Protein AF-A0A937SMD2-F1 (afdb_monomer)

Structure (mmCIF, N/CA/C/O backbone):
data_AF-A0A937SMD2-F1
#
_entry.id   AF-A0A937SMD2-F1
#
loop_
_atom_site.group_PDB
_atom_site.id
_atom_site.type_symbol
_atom_site.label_atom_id
_atom_site.label_alt_id
_atom_site.label_comp_id
_atom_site.label_asym_id
_atom_site.label_entity_id
_atom_site.label_seq_id
_atom_site.pdbx_PDB_ins_code
_atom_site.Cartn_x
_atom_site.Cartn_y
_atom_site.Cartn_z
_atom_site.occupancy
_atom_site.B_iso_or_equiv
_atom_site.auth_seq_id
_atom_site.auth_comp_id
_atom_site.auth_asym_id
_atom_site.auth_atom_id
_atom_site.pdbx_PDB_model_num
ATOM 1 N N . GLY A 1 1 ? 8.423 10.296 -1.107 1.00 63.62 1 GLY A N 1
ATOM 2 C CA . GLY A 1 1 ? 8.253 8.866 -1.424 1.00 63.62 1 GLY A CA 1
ATOM 3 C C . GLY A 1 1 ? 7.614 8.161 -0.253 1.00 63.62 1 GLY A C 1
ATOM 4 O O . GLY A 1 1 ? 6.435 7.869 -0.326 1.00 63.62 1 GLY A O 1
ATOM 5 N N . SER A 1 2 ? 8.367 7.979 0.832 1.00 76.94 2 SER A N 1
ATOM 6 C CA . SER A 1 2 ? 7.862 7.438 2.102 1.00 76.94 2 SER A CA 1
ATOM 7 C C . SER A 1 2 ? 6.614 8.162 2.608 1.00 76.94 2 SER A C 1
ATOM 9 O O . SER A 1 2 ? 5.601 7.509 2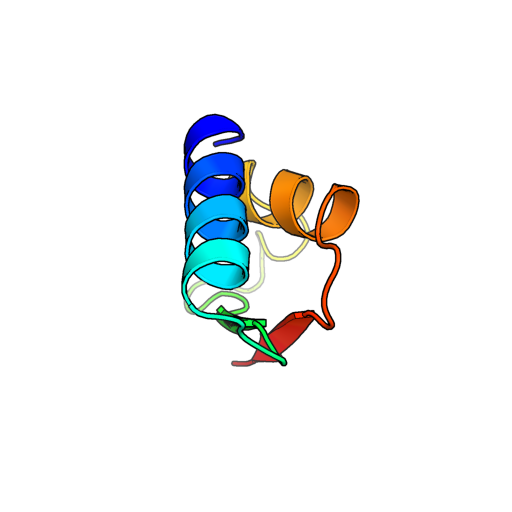.772 1.00 76.94 2 SER A O 1
ATOM 11 N N . GLN A 1 3 ? 6.640 9.498 2.695 1.00 89.25 3 GLN A N 1
ATOM 12 C CA . GLN A 1 3 ? 5.490 10.295 3.158 1.00 89.25 3 GLN A CA 1
ATOM 13 C C . GLN A 1 3 ? 4.193 10.037 2.365 1.00 89.25 3 GLN A C 1
ATOM 15 O O . GLN A 1 3 ? 3.110 10.051 2.922 1.00 89.25 3 GLN A O 1
ATOM 20 N N . VAL A 1 4 ? 4.290 9.781 1.056 1.00 90.19 4 VAL A N 1
ATOM 21 C CA . VAL A 1 4 ? 3.107 9.481 0.226 1.00 90.19 4 VAL A CA 1
ATOM 22 C C . VAL A 1 4 ? 2.617 8.053 0.469 1.00 90.19 4 VAL A C 1
ATOM 24 O O . VAL A 1 4 ? 1.418 7.812 0.452 1.00 90.19 4 VAL A O 1
ATOM 27 N N . GLY A 1 5 ? 3.533 7.103 0.688 1.00 91.50 5 GLY A N 1
ATOM 28 C CA . GLY A 1 5 ? 3.164 5.732 1.045 1.00 91.50 5 GLY A CA 1
ATOM 29 C C . GLY A 1 5 ? 2.523 5.644 2.429 1.00 91.50 5 GLY A C 1
ATOM 30 O O . GLY A 1 5 ? 1.593 4.870 2.601 1.00 91.50 5 GLY A O 1
ATOM 31 N N . GLU A 1 6 ? 2.991 6.456 3.374 1.00 94.50 6 GLU A N 1
ATOM 32 C CA . GLU A 1 6 ? 2.453 6.556 4.732 1.00 94.50 6 GLU A CA 1
ATOM 33 C C . GLU A 1 6 ? 1.011 7.065 4.709 1.00 94.50 6 GLU A C 1
ATOM 35 O O . GLU A 1 6 ? 0.113 6.346 5.135 1.00 94.50 6 GLU A O 1
ATOM 40 N N . VAL A 1 7 ? 0.771 8.225 4.086 1.00 96.31 7 VAL A N 1
ATOM 41 C CA . VAL A 1 7 ? -0.583 8.789 3.935 1.00 96.31 7 VAL A CA 1
ATOM 42 C C . VAL A 1 7 ? -1.518 7.814 3.214 1.00 96.31 7 VAL A C 1
ATOM 44 O O . VAL A 1 7 ? -2.653 7.622 3.631 1.00 96.31 7 VAL A O 1
ATOM 47 N N . LEU A 1 8 ? -1.038 7.131 2.167 1.00 94.12 8 LEU A N 1
ATOM 48 C CA . LEU A 1 8 ? -1.843 6.141 1.448 1.00 94.12 8 LEU A CA 1
ATOM 49 C C . LEU A 1 8 ? -2.287 4.975 2.351 1.00 94.12 8 LEU A C 1
ATOM 51 O O . LEU A 1 8 ? -3.422 4.512 2.239 1.00 94.12 8 LEU A O 1
ATOM 55 N N . LEU A 1 9 ? -1.405 4.483 3.226 1.00 96.31 9 LEU A N 1
ATOM 56 C CA . LEU A 1 9 ? -1.729 3.407 4.166 1.00 96.31 9 LEU A CA 1
ATOM 57 C C . LEU A 1 9 ? -2.639 3.888 5.305 1.00 96.31 9 LEU A C 1
ATOM 59 O O . L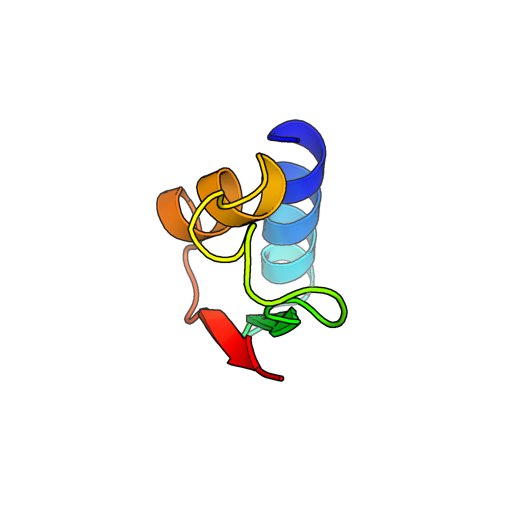EU A 1 9 ? -3.547 3.154 5.698 1.00 96.31 9 LEU A O 1
ATOM 63 N N . GLU A 1 10 ? -2.439 5.111 5.803 1.00 97.38 10 GLU A N 1
ATOM 64 C CA . GLU A 1 10 ? -3.331 5.735 6.789 1.00 97.38 10 GLU A CA 1
ATOM 65 C C . GLU A 1 10 ? -4.751 5.898 6.242 1.00 97.38 10 GLU A C 1
ATOM 67 O O . GLU A 1 10 ? -5.721 5.573 6.932 1.00 97.38 10 GLU A O 1
ATOM 72 N N . ASP A 1 11 ? -4.887 6.314 4.984 1.00 96.81 11 ASP A N 1
ATOM 73 C CA . ASP A 1 11 ? -6.182 6.420 4.316 1.00 96.81 11 ASP A CA 1
ATOM 74 C C . ASP A 1 11 ? -6.845 5.044 4.178 1.00 96.81 11 ASP A C 1
ATOM 76 O O . ASP A 1 11 ? -8.016 4.894 4.532 1.00 96.81 11 ASP A O 1
ATOM 80 N N . CYS A 1 12 ? -6.097 4.014 3.751 1.00 97.25 12 CYS A N 1
ATOM 81 C CA . CYS A 1 12 ? -6.605 2.637 3.668 1.00 97.25 12 CYS A CA 1
ATOM 82 C C . CYS A 1 12 ? -7.137 2.150 5.021 1.00 97.25 12 CYS A C 1
ATOM 84 O O . CYS A 1 12 ? -8.206 1.544 5.090 1.00 97.25 12 CYS A O 1
ATOM 86 N N . LYS A 1 13 ? -6.420 2.452 6.106 1.00 96.75 13 LYS A N 1
ATOM 87 C CA . LYS A 1 13 ? -6.837 2.117 7.469 1.00 96.75 13 LYS A CA 1
ATOM 88 C C . LYS A 1 13 ? -8.082 2.890 7.894 1.00 96.75 13 LYS A C 1
ATOM 90 O O . LYS A 1 13 ? -8.993 2.306 8.471 1.00 96.75 13 LYS A O 1
ATOM 95 N N . THR A 1 14 ? -8.134 4.182 7.583 1.00 97.69 14 THR A N 1
ATOM 96 C CA . THR A 1 14 ? -9.245 5.074 7.945 1.00 97.69 14 THR A CA 1
ATOM 97 C C . THR A 1 14 ? -10.558 4.634 7.306 1.00 97.69 14 THR A C 1
ATOM 99 O O . THR A 1 14 ? -11.601 4.679 7.954 1.00 97.69 14 THR A O 1
ATOM 102 N N . ILE A 1 15 ? -10.514 4.167 6.057 1.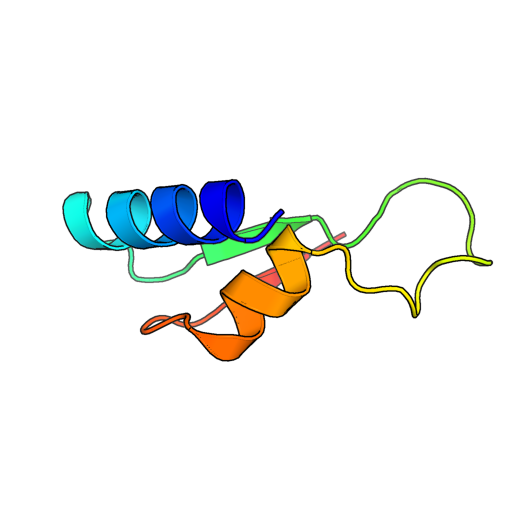00 97.25 15 ILE A N 1
ATOM 103 C CA . ILE A 1 15 ? -11.706 3.688 5.345 1.00 97.25 15 ILE A CA 1
ATOM 104 C C . ILE A 1 15 ? -12.017 2.207 5.599 1.00 97.25 15 ILE A C 1
ATOM 106 O O . ILE A 1 15 ? -13.036 1.720 5.115 1.00 97.25 15 ILE A O 1
ATOM 110 N N . GLY A 1 16 ? -11.158 1.489 6.331 1.00 96.69 16 GLY A N 1
ATOM 111 C CA . GLY A 1 16 ? -11.298 0.049 6.550 1.00 96.69 16 GLY A CA 1
ATOM 112 C C . GLY A 1 16 ? -11.153 -0.767 5.263 1.00 96.69 16 GLY A C 1
ATOM 113 O O . GLY A 1 16 ? -11.944 -1.672 5.024 1.00 96.69 16 GLY A O 1
ATOM 114 N N . ALA A 1 17 ? -10.190 -0.421 4.405 1.00 97.19 17 ALA A N 1
ATOM 115 C CA . ALA A 1 17 ? -9.952 -1.143 3.160 1.00 97.19 17 ALA A CA 1
ATOM 116 C C . ALA A 1 17 ? -9.409 -2.558 3.416 1.00 97.19 17 ALA A C 1
ATOM 118 O O . ALA A 1 17 ? -8.438 -2.736 4.149 1.00 97.19 17 ALA A O 1
ATOM 119 N N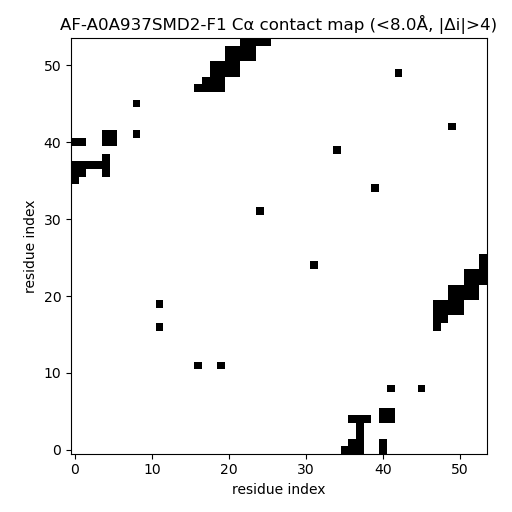 . ASP A 1 18 ? -9.975 -3.546 2.720 1.00 97.19 18 ASP A N 1
ATOM 120 C CA . ASP A 1 18 ? -9.526 -4.945 2.789 1.00 97.19 18 ASP A CA 1
ATOM 121 C C . ASP A 1 18 ? -8.454 -5.296 1.739 1.00 97.19 18 ASP A C 1
ATOM 123 O O . ASP A 1 18 ? -7.812 -6.344 1.818 1.00 97.19 18 ASP A O 1
ATOM 127 N N . LEU A 1 19 ? -8.265 -4.444 0.723 1.00 96.06 19 LEU A N 1
ATOM 128 C CA . LEU A 1 19 ? -7.317 -4.659 -0.372 1.00 96.06 19 LEU A CA 1
ATOM 129 C C . LEU A 1 19 ? -6.841 -3.326 -0.956 1.00 96.06 19 LEU A C 1
ATOM 131 O O . LEU A 1 19 ? -7.652 -2.498 -1.373 1.00 96.06 19 LEU A O 1
ATOM 135 N N . LEU A 1 20 ? -5.523 -3.165 -1.081 1.00 94.56 20 LEU A N 1
ATOM 136 C CA . LEU A 1 20 ? -4.917 -2.068 -1.833 1.00 94.56 20 LEU A CA 1
ATOM 137 C C . LEU A 1 20 ? -4.481 -2.562 -3.217 1.00 94.56 20 LEU A C 1
ATOM 139 O O . LEU A 1 20 ? -3.644 -3.455 -3.328 1.00 94.56 20 LEU A O 1
ATOM 143 N N . VAL A 1 21 ? -5.005 -1.953 -4.284 1.00 92.88 21 VAL A N 1
ATOM 144 C CA . VAL A 1 21 ? -4.561 -2.223 -5.660 1.00 92.88 21 VAL A CA 1
ATOM 145 C C . VAL A 1 21 ? -3.661 -1.087 -6.136 1.00 92.88 21 VAL A C 1
ATOM 147 O O . VAL A 1 21 ? -4.068 0.073 -6.150 1.00 92.88 21 VAL A O 1
ATOM 150 N N . MET A 1 22 ? -2.437 -1.415 -6.546 1.00 89.31 22 MET A N 1
ATOM 151 C CA . MET A 1 22 ? -1.471 -0.456 -7.082 1.00 89.31 22 MET A CA 1
ATOM 152 C C . MET A 1 22 ? -1.094 -0.800 -8.523 1.00 89.31 22 MET A C 1
ATOM 154 O O . MET A 1 22 ? -0.822 -1.953 -8.850 1.00 89.31 22 MET A O 1
ATOM 158 N N . GLY A 1 23 ? -1.001 0.223 -9.375 1.00 82.56 23 GLY A N 1
ATOM 159 C CA . GLY A 1 23 ? -0.502 0.080 -10.741 1.00 82.56 23 GLY A CA 1
ATOM 160 C C . GLY A 1 23 ? 0.999 -0.233 -10.778 1.00 82.56 23 GLY A C 1
ATOM 161 O O . GLY A 1 23 ? 1.831 0.581 -10.371 1.00 82.56 23 GLY A O 1
ATOM 162 N N . ALA A 1 24 ? 1.367 -1.397 -11.304 1.00 66.19 24 ALA A N 1
ATOM 163 C CA . ALA A 1 24 ? 2.730 -1.787 -11.620 1.00 66.19 24 ALA A CA 1
ATOM 164 C C . ALA A 1 24 ? 3.108 -1.285 -13.024 1.00 66.19 24 ALA A C 1
ATOM 166 O O . ALA A 1 24 ? 3.098 -2.037 -13.991 1.00 66.19 24 ALA A O 1
ATOM 167 N N . TYR A 1 25 ? 3.480 -0.004 -13.106 1.00 66.25 25 TYR A N 1
ATOM 168 C CA . TYR A 1 25 ? 4.232 0.629 -14.204 1.00 66.25 25 TYR A CA 1
ATOM 169 C C . TYR A 1 25 ? 3.711 0.447 -15.651 1.00 66.25 25 TYR A C 1
ATOM 171 O O . TYR A 1 25 ? 3.876 -0.600 -16.277 1.00 66.25 25 TYR A O 1
ATOM 179 N N . THR A 1 26 ? 3.315 1.556 -16.283 1.00 52.16 26 THR A N 1
ATOM 180 C CA . THR A 1 26 ? 3.114 1.660 -17.740 1.00 52.16 26 THR A CA 1
ATOM 181 C C . THR A 1 26 ? 4.070 2.720 -18.296 1.00 52.16 26 THR A C 1
ATOM 183 O O . THR A 1 26 ? 3.856 3.906 -18.090 1.00 52.16 26 THR A O 1
ATOM 186 N N . HIS A 1 27 ? 5.165 2.260 -18.920 1.00 54.06 27 HIS A N 1
ATOM 187 C CA . HIS A 1 27 ? 6.090 2.917 -19.872 1.00 54.06 27 HIS A CA 1
ATOM 188 C C . HIS A 1 27 ? 7.560 2.520 -19.604 1.00 54.06 27 HIS A C 1
ATOM 190 O O . HIS A 1 27 ? 8.184 2.936 -18.633 1.00 54.06 27 HIS A O 1
ATOM 196 N N . SER A 1 28 ? 8.120 1.739 -20.534 1.00 45.88 28 SER A N 1
ATOM 197 C CA . SER A 1 28 ? 9.531 1.331 -20.663 1.00 45.88 28 SER A CA 1
ATOM 198 C C . SER A 1 28 ? 10.055 0.257 -19.696 1.00 45.88 28 SER A C 1
ATOM 200 O O . SER A 1 28 ? 10.551 0.514 -18.600 1.00 45.88 28 SER A O 1
ATOM 202 N N . ARG A 1 29 ? 10.064 -0.975 -20.223 1.00 52.84 29 ARG A N 1
ATOM 203 C CA . ARG A 1 29 ? 10.577 -2.258 -19.696 1.00 52.84 29 ARG A CA 1
ATOM 204 C C . ARG A 1 29 ? 12.008 -2.258 -19.108 1.00 52.84 29 ARG A C 1
ATOM 206 O O . ARG A 1 29 ? 12.464 -3.289 -18.641 1.00 52.84 29 ARG A O 1
ATOM 213 N N . MET A 1 30 ? 12.726 -1.134 -19.089 1.00 49.62 30 MET A N 1
ATOM 214 C CA . MET A 1 30 ? 14.125 -1.046 -18.637 1.00 49.62 30 MET A CA 1
ATOM 215 C C . MET A 1 30 ? 14.316 -0.440 -17.234 1.00 49.62 30 MET A C 1
ATOM 217 O O . MET A 1 30 ? 15.441 -0.392 -16.745 1.00 49.62 30 MET A O 1
ATOM 221 N N . ARG A 1 31 ? 13.240 0.000 -16.557 1.00 51.84 31 ARG A N 1
ATOM 222 C CA . ARG A 1 31 ? 13.289 0.533 -15.174 1.00 51.84 31 ARG A CA 1
ATOM 223 C C . ARG A 1 31 ? 12.437 -0.257 -14.164 1.00 51.84 31 ARG A C 1
ATOM 225 O O . ARG A 1 31 ? 12.268 0.186 -13.033 1.00 51.84 31 ARG A O 1
ATOM 232 N N . GLN A 1 32 ? 11.935 -1.431 -14.564 1.00 52.75 32 GLN A N 1
ATOM 233 C CA . GLN A 1 32 ? 10.936 -2.240 -13.842 1.00 52.75 32 GLN A CA 1
ATOM 234 C C . GLN A 1 32 ? 11.389 -2.809 -12.483 1.00 52.75 32 GLN A C 1
ATOM 236 O O . GLN A 1 32 ? 10.542 -3.191 -11.686 1.00 52.75 32 GLN A O 1
ATOM 241 N N . LEU A 1 33 ? 12.692 -2.838 -12.181 1.00 54.31 33 LEU A N 1
ATOM 242 C CA . LEU A 1 33 ? 13.209 -3.316 -10.887 1.00 54.31 33 LEU A CA 1
ATOM 243 C C . LEU A 1 33 ? 13.403 -2.204 -9.845 1.00 54.31 33 LEU A C 1
ATOM 245 O O . LEU A 1 33 ? 13.665 -2.487 -8.676 1.00 54.31 33 LEU A O 1
ATOM 249 N N . ILE A 1 34 ? 13.277 -0.930 -10.232 1.00 61.81 34 ILE A N 1
ATOM 250 C CA . ILE A 1 34 ? 13.409 0.180 -9.286 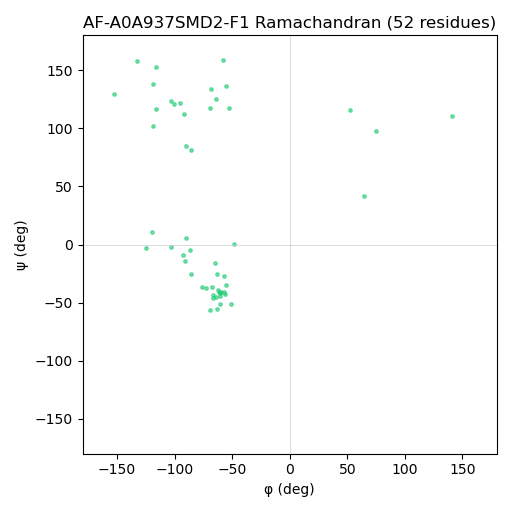1.00 61.81 34 ILE A CA 1
ATOM 251 C C . ILE A 1 34 ? 12.028 0.476 -8.715 1.00 61.81 34 ILE A C 1
ATOM 253 O O . ILE A 1 34 ? 11.331 1.364 -9.197 1.00 61.81 34 ILE A O 1
ATOM 257 N N . LEU A 1 35 ? 11.650 -0.259 -7.666 1.00 68.44 35 LEU A N 1
ATOM 258 C CA . LEU A 1 35 ? 10.505 0.109 -6.837 1.00 68.44 35 LEU A CA 1
ATOM 259 C C . LEU A 1 35 ? 10.693 1.565 -6.381 1.00 68.44 35 LEU A C 1
ATOM 261 O O . LEU A 1 35 ? 11.678 1.896 -5.707 1.00 68.44 35 LEU A O 1
ATOM 265 N N . GLY A 1 36 ? 9.776 2.446 -6.787 1.00 78.25 36 GLY A N 1
ATOM 266 C CA . GLY A 1 36 ? 9.758 3.832 -6.330 1.00 78.25 36 GLY A CA 1
ATOM 267 C C . GLY A 1 36 ? 9.645 3.905 -4.805 1.00 78.25 36 GLY A C 1
ATOM 268 O O . GLY A 1 36 ? 9.193 2.962 -4.155 1.00 78.25 36 GLY A O 1
ATOM 269 N N . GLY A 1 37 ? 10.040 5.034 -4.210 1.00 84.25 37 GLY A N 1
ATOM 270 C CA . GLY A 1 37 ? 10.019 5.191 -2.749 1.00 84.25 37 GLY A CA 1
ATOM 271 C C . GLY A 1 37 ? 8.639 4.969 -2.114 1.00 84.25 37 GLY A C 1
ATOM 272 O O . GLY A 1 37 ? 8.577 4.545 -0.969 1.00 84.25 37 GLY A O 1
ATOM 273 N N . VAL A 1 38 ? 7.554 5.207 -2.863 1.00 87.94 38 VAL A N 1
ATOM 274 C CA . VAL A 1 38 ? 6.175 4.901 -2.438 1.00 87.94 38 VAL A CA 1
ATOM 275 C C . VAL A 1 38 ? 5.953 3.390 -2.393 1.00 87.94 38 VAL A C 1
ATOM 277 O O . VAL A 1 38 ? 5.641 2.857 -1.339 1.00 87.94 38 VAL A O 1
ATOM 280 N N . THR A 1 39 ? 6.186 2.682 -3.502 1.00 87.44 39 THR A N 1
ATOM 281 C CA . THR A 1 39 ? 5.981 1.227 -3.591 1.00 87.44 39 THR A CA 1
ATOM 282 C C . THR A 1 39 ? 6.833 0.465 -2.579 1.00 87.44 39 THR A C 1
ATOM 284 O O . THR A 1 39 ? 6.334 -0.451 -1.939 1.00 87.44 39 THR A O 1
ATOM 287 N N . LYS A 1 40 ? 8.098 0.867 -2.369 1.00 88.44 40 LYS A N 1
ATOM 288 C CA . LYS A 1 40 ? 8.947 0.275 -1.319 1.00 88.44 40 LYS A CA 1
ATOM 289 C C . LYS A 1 40 ? 8.357 0.462 0.074 1.00 88.44 40 LYS A C 1
ATOM 291 O O . LYS A 1 40 ? 8.378 -0.471 0.863 1.00 88.44 40 LYS A O 1
ATOM 296 N N . HIS A 1 41 ? 7.866 1.662 0.371 1.00 92.44 41 HIS A N 1
ATOM 297 C CA . HIS A 1 41 ? 7.282 1.957 1.672 1.00 92.44 41 HIS A CA 1
ATOM 298 C C . HIS A 1 41 ? 5.988 1.168 1.891 1.00 92.44 41 HIS A C 1
ATOM 300 O O . HIS A 1 41 ? 5.844 0.541 2.933 1.00 92.44 41 HIS A O 1
ATOM 306 N N . VAL A 1 42 ? 5.098 1.135 0.896 1.00 92.62 42 VAL A N 1
ATOM 307 C CA . VAL A 1 42 ? 3.841 0.380 0.964 1.00 92.62 42 VAL A CA 1
ATOM 308 C C . VAL A 1 42 ? 4.111 -1.110 1.167 1.00 92.62 42 VAL A C 1
ATOM 310 O O . VAL A 1 42 ? 3.601 -1.687 2.115 1.00 92.62 42 VAL A O 1
ATOM 313 N N . LEU A 1 43 ? 4.972 -1.728 0.354 1.00 91.00 43 LEU A N 1
ATOM 314 C CA . LEU A 1 43 ? 5.284 -3.157 0.493 1.00 91.00 43 LEU A CA 1
ATOM 315 C C . LEU A 1 43 ? 5.958 -3.509 1.828 1.00 91.00 43 LEU A C 1
ATOM 317 O O . LEU A 1 43 ? 5.867 -4.651 2.264 1.00 91.00 43 LEU A O 1
ATOM 321 N N . ALA A 1 44 ? 6.646 -2.556 2.461 1.00 93.12 44 ALA A N 1
ATOM 322 C CA . ALA A 1 44 ? 7.299 -2.768 3.749 1.00 93.12 44 ALA A CA 1
ATOM 323 C C . ALA A 1 44 ? 6.372 -2.553 4.959 1.00 93.12 44 ALA A C 1
ATOM 325 O O . ALA A 1 44 ? 6.652 -3.114 6.013 1.00 93.12 44 ALA A O 1
ATOM 326 N N . ASN A 1 45 ? 5.316 -1.739 4.830 1.00 95.69 45 ASN A N 1
ATOM 327 C CA . ASN A 1 45 ? 4.500 -1.286 5.968 1.00 95.69 45 ASN A CA 1
ATOM 328 C C . ASN A 1 45 ? 2.998 -1.592 5.829 1.00 95.69 45 ASN A C 1
ATOM 330 O O . ASN A 1 45 ? 2.239 -1.279 6.740 1.00 95.69 45 ASN A O 1
ATOM 334 N N . ALA A 1 46 ? 2.540 -2.164 4.713 1.00 94.94 46 ALA A N 1
ATOM 335 C CA . ALA A 1 46 ? 1.127 -2.479 4.529 1.00 94.94 46 ALA A CA 1
ATOM 336 C C . ALA A 1 46 ? 0.647 -3.533 5.540 1.00 94.94 46 ALA A C 1
ATOM 338 O O . ALA A 1 46 ? 1.174 -4.642 5.598 1.00 94.94 46 ALA A O 1
ATOM 339 N N . GLU A 1 47 ? -0.409 -3.195 6.281 1.00 96.12 47 GLU A N 1
ATOM 340 C CA . GLU A 1 47 ? -1.130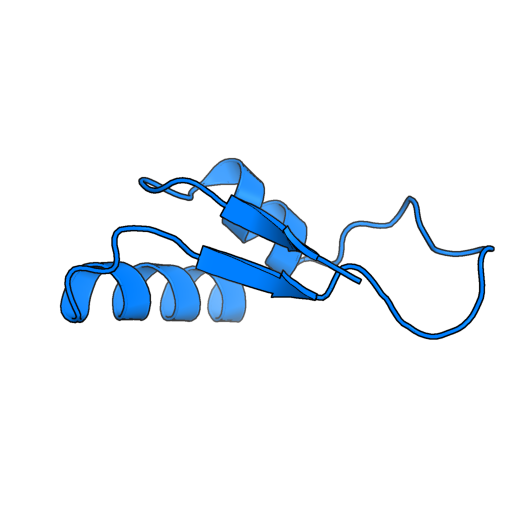 -4.106 7.188 1.00 96.12 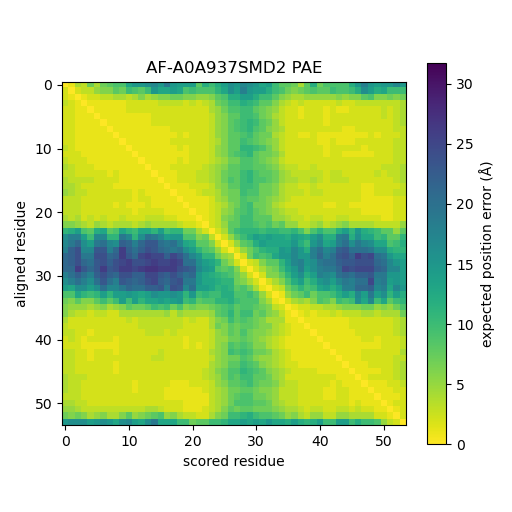47 GLU A CA 1
ATOM 341 C C . GLU A 1 47 ? -2.289 -4.841 6.478 1.00 96.12 47 GLU A C 1
ATOM 343 O O . GLU A 1 47 ? -3.057 -5.562 7.111 1.00 96.12 47 GLU A O 1
ATOM 348 N N . LEU A 1 48 ? -2.414 -4.666 5.157 1.00 96.12 48 LEU A N 1
ATOM 349 C CA . LEU A 1 48 ? -3.431 -5.270 4.298 1.00 96.12 48 LEU A CA 1
ATOM 350 C C . LEU A 1 48 ? -2.799 -5.872 3.0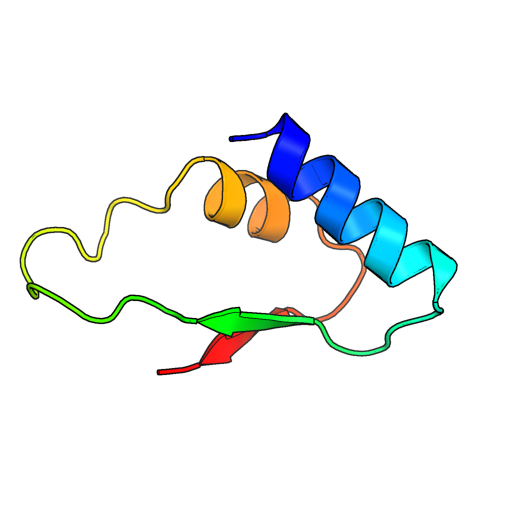30 1.00 96.12 48 LEU A C 1
ATOM 352 O O . LEU A 1 48 ? -1.708 -5.450 2.631 1.00 96.12 48 LEU A O 1
ATOM 356 N N . PRO A 1 49 ? -3.468 -6.830 2.362 1.00 96.31 49 PRO A N 1
ATOM 357 C CA . PRO A 1 49 ? -3.015 -7.345 1.077 1.00 96.31 49 PRO A CA 1
ATOM 358 C C . PRO A 1 49 ? -2.822 -6.226 0.045 1.00 96.31 49 PRO A C 1
ATOM 360 O O . PRO A 1 49 ? -3.671 -5.345 -0.108 1.00 96.31 49 PRO A O 1
ATOM 363 N N . VAL A 1 50 ? -1.713 -6.293 -0.697 1.00 93.75 50 VAL A N 1
ATOM 364 C CA . VAL A 1 50 ? -1.406 -5.366 -1.795 1.00 93.75 50 VAL A CA 1
ATOM 365 C C . VAL A 1 50 ? -1.353 -6.142 -3.107 1.00 93.75 50 VAL A C 1
ATOM 367 O O . VAL A 1 50 ? -0.491 -7.003 -3.294 1.00 93.75 50 VAL A O 1
ATOM 370 N N . LEU A 1 51 ? -2.262 -5.828 -4.029 1.00 91.94 51 LEU A N 1
ATOM 371 C CA . LEU A 1 51 ? -2.266 -6.363 -5.387 1.00 91.94 51 LEU A CA 1
ATOM 372 C C . LEU A 1 51 ? -1.568 -5.385 -6.333 1.00 91.94 51 LEU A C 1
ATOM 374 O O . LEU A 1 51 ? -1.998 -4.246 -6.506 1.00 91.94 51 LEU A O 1
ATOM 378 N N . MET A 1 52 ? -0.522 -5.857 -7.000 1.00 87.69 52 MET A N 1
ATOM 379 C CA . MET A 1 52 ? 0.153 -5.113 -8.059 1.00 87.69 52 MET A CA 1
ATOM 380 C C . MET A 1 52 ? -0.473 -5.491 -9.411 1.00 87.69 52 MET A C 1
ATOM 382 O O . MET A 1 52 ? -0.331 -6.632 -9.849 1.00 87.69 52 MET A O 1
ATOM 386 N N . ALA A 1 53 ? -1.173 -4.558 -10.058 1.00 78.69 53 ALA A N 1
ATOM 387 C CA . ALA A 1 53 ? -1.906 -4.775 -11.314 1.00 78.69 53 ALA A CA 1
ATOM 388 C C . ALA A 1 53 ? -1.326 -3.942 -12.473 1.00 78.69 53 ALA A C 1
ATOM 390 O O . ALA A 1 53 ? -0.732 -2.895 -12.226 1.00 78.69 53 ALA A O 1
ATOM 391 N N . HIS A 1 54 ? -1.472 -4.403 -13.721 1.00 68.81 54 HIS A N 1
ATOM 392 C CA . HIS A 1 54 ? -1.012 -3.702 -14.932 1.00 68.81 54 HIS A CA 1
ATOM 393 C C . HIS A 1 54 ? -2.150 -2.940 -15.608 1.00 68.81 54 HIS A C 1
ATOM 395 O O . HIS A 1 54 ? -3.185 -3.591 -15.877 1.00 68.81 54 HIS A O 1
#

Sequence (54 aa):
GSQVGEVLLEDCKTIGADLLVMGAYTHSRMRQLILGGVTKHVLANAELPVLMAH

Radius of gyration: 11.57 Å; Cα contacts (8 Å, |Δi|>4): 50; chains: 1; bounding box: 26×18×29 Å

Solvent-accessible surface area (backbone atoms only — not comparable to full-atom values): 3387 Å² total; per-residue (Å²): 75,50,71,59,22,49,53,53,50,53,49,37,59,74,73,65,56,78,65,48,79,44,81,55,77,92,82,68,92,86,56,79,83,64,69,49,52,30,56,50,37,35,77,73,66,58,93,50,55,74,46,76,41,123

Nearest PDB structures (foldseek):
  2z08-assembly1_A  TM=7.789E-01  e=1.978E-02  Thermus thermophilus
  2z3v-assembly1_A  TM=7.532E-01  e=2.268E-02  Thermus thermophilus HB8
  5ahw-assembly1_B  TM=6.921E-01  e=6.327E-02  Mycolicibacterium smegmatis MC2 155
  5ahw-assembly3_E  TM=6.832E-01  e=7.254E-02  Mycolicibacterium smegmatis MC2 155
  5ahw-assembly2_D  TM=6.877E-01  e=8.318E-02  Mycolicibacterium smegmatis MC2 155

pLDDT: mean 83.22, std 16.25, range [45.88, 97.69]

Secondary structure (DSSP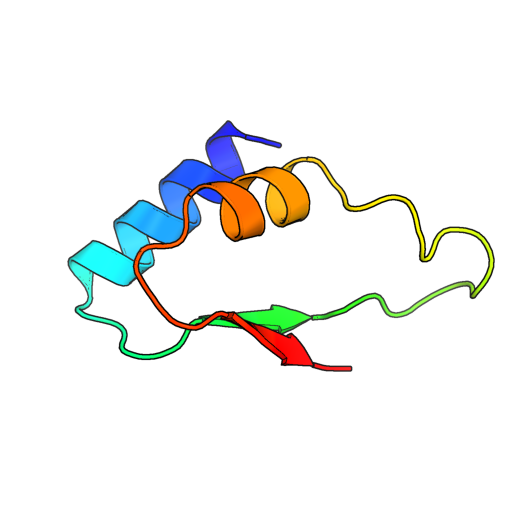, 8-state):
-HHHHHHHHHHHHHTT-S-EEEE---S-TTSTT---HHHHHHHHH-SS-EEEE-

Foldseek 3Di:
DLVVLVVVQVVCVVVVPQEAEDEQDDDDPPCNPPQPPNSVNNVVDHPHYYHHDD

Mean predicted aligned error: 6.13 Å